Protein AF-A0A970WZT4-F1 (afdb_monomer_lite)

Structure (mmCIF, N/CA/C/O backbone):
data_AF-A0A970WZT4-F1
#
_entry.id   AF-A0A970WZT4-F1
#
loop_
_atom_site.group_PDB
_atom_site.id
_atom_site.type_symbol
_atom_site.label_atom_id
_atom_site.label_alt_id
_atom_site.label_comp_id
_atom_site.label_asym_id
_atom_site.label_entity_id
_atom_site.label_seq_id
_atom_site.pdbx_PDB_ins_code
_atom_site.Cartn_x
_atom_site.Cartn_y
_atom_site.Cartn_z
_atom_site.occupancy
_atom_site.B_iso_or_equiv
_atom_site.auth_seq_id
_atom_site.auth_comp_id
_atom_site.auth_asym_id
_atom_site.auth_atom_id
_atom_site.pdbx_PDB_model_num
ATOM 1 N N . MET A 1 1 ? -13.833 -12.376 -15.034 1.00 62.00 1 MET A N 1
ATOM 2 C CA . MET A 1 1 ? -13.982 -13.404 -16.096 1.00 62.00 1 MET A CA 1
ATOM 3 C C . MET A 1 1 ? -13.559 -12.923 -17.489 1.00 62.00 1 MET A C 1
ATOM 5 O O . MET A 1 1 ? -12.430 -13.203 -17.853 1.00 62.00 1 MET A O 1
ATOM 9 N N . ILE A 1 2 ? -14.362 -12.172 -18.267 1.00 72.12 2 ILE A N 1
ATOM 10 C CA . ILE A 1 2 ? -13.968 -11.761 -19.646 1.00 72.12 2 ILE A CA 1
ATOM 11 C C . ILE A 1 2 ? -12.696 -10.896 -19.649 1.00 72.12 2 ILE A C 1
ATOM 13 O O . ILE A 1 2 ? -11.808 -11.069 -20.479 1.00 72.12 2 ILE A O 1
ATOM 17 N N . ARG A 1 3 ? -12.575 -9.984 -18.680 1.00 68.38 3 ARG A N 1
ATOM 18 C CA . ARG A 1 3 ? -11.405 -9.102 -18.556 1.00 68.38 3 ARG A CA 1
ATOM 19 C C . ARG A 1 3 ? -10.125 -9.852 -18.177 1.00 68.38 3 ARG A C 1
ATOM 21 O O . ARG A 1 3 ? -9.073 -9.519 -18.709 1.00 68.38 3 ARG A O 1
ATOM 28 N N . ASP A 1 4 ? -10.217 -10.880 -17.338 1.00 68.81 4 ASP A N 1
ATOM 29 C CA . ASP A 1 4 ? -9.063 -11.721 -16.986 1.00 68.81 4 ASP A CA 1
ATOM 30 C C . ASP A 1 4 ? -8.571 -12.511 -18.190 1.00 68.81 4 ASP A C 1
ATOM 32 O O . ASP A 1 4 ? -7.369 -12.615 -18.409 1.00 68.81 4 ASP A O 1
ATOM 36 N N . ILE A 1 5 ? -9.497 -12.998 -19.020 1.00 75.88 5 ILE A N 1
ATOM 37 C CA . ILE A 1 5 ? -9.166 -13.674 -20.277 1.00 75.88 5 ILE A CA 1
ATOM 38 C C . ILE A 1 5 ? -8.404 -12.716 -21.204 1.00 75.88 5 ILE A C 1
ATOM 40 O O . ILE A 1 5 ? -7.358 -13.084 -21.734 1.00 75.88 5 ILE A O 1
ATOM 44 N N . LEU A 1 6 ? -8.861 -11.467 -21.343 1.00 78.50 6 LEU A N 1
ATOM 45 C CA . LEU A 1 6 ? -8.169 -10.447 -22.142 1.00 78.50 6 LEU A CA 1
ATOM 46 C C . LEU A 1 6 ? -6.771 -10.117 -21.595 1.00 78.50 6 LEU A C 1
ATOM 48 O O . LEU A 1 6 ? -5.819 -10.026 -22.369 1.00 78.50 6 LEU A O 1
ATOM 52 N N . LEU A 1 7 ? -6.622 -9.977 -20.273 1.00 75.19 7 LEU A N 1
ATOM 53 C CA . LEU A 1 7 ? -5.317 -9.753 -19.637 1.00 75.19 7 LEU A CA 1
ATOM 54 C C . LEU A 1 7 ? -4.379 -10.948 -19.839 1.00 75.19 7 LEU A C 1
ATOM 56 O O . LEU A 1 7 ? -3.198 -10.759 -20.121 1.00 75.19 7 LEU A O 1
ATOM 60 N N . ARG A 1 8 ? -4.909 -12.173 -19.791 1.00 73.06 8 ARG A N 1
ATOM 61 C CA . ARG A 1 8 ? -4.156 -13.408 -20.034 1.00 73.06 8 ARG A CA 1
ATOM 62 C C . ARG A 1 8 ? -3.686 -13.533 -21.482 1.00 73.06 8 ARG A C 1
ATOM 64 O O . ARG A 1 8 ? -2.555 -13.946 -21.718 1.00 73.06 8 ARG A O 1
ATOM 71 N N . ILE A 1 9 ? -4.515 -13.129 -22.446 1.00 77.38 9 ILE A N 1
ATOM 72 C CA . ILE A 1 9 ? -4.131 -13.062 -23.864 1.00 77.38 9 ILE A CA 1
ATOM 73 C C . ILE A 1 9 ? -3.059 -11.985 -24.069 1.00 77.38 9 ILE A C 1
ATOM 75 O O . ILE A 1 9 ? -2.051 -12.244 -24.720 1.00 77.38 9 ILE A O 1
ATOM 79 N N . ARG A 1 10 ? -3.215 -10.802 -23.456 1.00 77.62 10 ARG A N 1
ATOM 80 C CA . ARG A 1 10 ? -2.201 -9.733 -23.491 1.00 77.62 10 ARG A CA 1
ATOM 81 C C . ARG A 1 10 ? -0.867 -10.194 -22.899 1.00 77.62 10 ARG A C 1
ATOM 83 O O . ARG A 1 10 ? 0.187 -9.872 -23.434 1.00 77.62 10 ARG A O 1
ATOM 90 N N . LEU A 1 11 ? -0.893 -11.000 -21.840 1.00 77.75 11 LEU A N 1
ATOM 91 C CA . LEU A 1 11 ? 0.312 -11.586 -21.256 1.00 77.75 11 LEU A CA 1
ATOM 92 C C . LEU A 1 11 ? 1.062 -12.504 -22.220 1.00 77.75 11 LEU A C 1
ATOM 94 O O . LEU A 1 11 ? 2.237 -12.745 -21.994 1.00 77.75 11 LEU A O 1
ATOM 98 N N . LEU A 1 12 ? 0.472 -12.993 -23.314 1.00 70.50 12 LEU A N 1
ATOM 99 C CA . LEU A 1 12 ? 1.215 -13.760 -24.319 1.00 70.50 12 LEU A CA 1
ATOM 100 C C . LEU A 1 12 ? 2.211 -12.891 -25.106 1.00 70.50 12 LEU A C 1
ATOM 102 O O . LEU A 1 12 ? 3.246 -13.412 -25.519 1.00 70.50 12 LEU A O 1
ATOM 106 N N . THR A 1 13 ? 1.973 -11.583 -25.222 1.00 73.50 13 THR A N 1
ATOM 107 C CA . THR A 1 13 ? 2.796 -10.657 -26.020 1.00 73.50 13 THR A CA 1
ATOM 108 C C . THR A 1 13 ? 3.711 -9.749 -25.192 1.00 73.50 13 THR A C 1
ATOM 110 O O . THR A 1 13 ? 4.660 -9.186 -25.734 1.00 73.50 13 THR A O 1
ATOM 113 N N . VAL A 1 14 ? 3.477 -9.616 -23.882 1.00 75.50 14 VAL A N 1
ATOM 114 C CA . VAL A 1 14 ? 4.285 -8.769 -22.984 1.00 75.50 14 VAL A CA 1
ATOM 115 C C . VAL A 1 14 ? 5.670 -9.380 -22.724 1.00 75.50 14 VAL A C 1
ATOM 117 O O . VAL A 1 14 ? 5.798 -10.567 -22.428 1.00 75.50 14 VAL A O 1
ATOM 120 N N . LYS A 1 15 ? 6.723 -8.559 -22.812 1.00 66.38 15 LYS A N 1
ATOM 121 C CA . LYS A 1 15 ? 8.093 -8.903 -22.388 1.00 66.38 15 LYS A CA 1
ATOM 122 C C . LYS A 1 15 ? 8.175 -8.805 -20.852 1.00 66.38 15 LYS A C 1
ATOM 124 O O . LYS A 1 15 ? 7.590 -7.885 -20.301 1.00 66.38 15 LYS A O 1
ATOM 129 N N . GLN A 1 16 ? 8.902 -9.706 -20.178 1.00 73.44 16 GLN A N 1
ATOM 130 C CA . GLN A 1 16 ? 8.997 -9.794 -18.699 1.00 73.44 16 GLN A CA 1
ATOM 131 C C . GLN A 1 16 ? 7.658 -10.113 -17.998 1.00 73.44 16 GLN A C 1
ATOM 133 O O . GLN A 1 16 ? 7.058 -9.284 -17.324 1.00 73.44 16 GLN A O 1
ATOM 138 N N . LYS A 1 17 ? 7.172 -11.349 -18.166 1.00 79.69 17 LYS A N 1
ATOM 139 C CA . LYS A 1 17 ? 5.876 -11.811 -17.624 1.00 79.69 17 LYS A CA 1
ATOM 140 C C . LYS A 1 17 ? 5.951 -12.296 -16.175 1.00 79.69 17 LYS A C 1
ATOM 142 O O . LYS A 1 17 ? 4.911 -12.409 -15.533 1.00 79.69 17 LYS A O 1
ATOM 147 N N . GLU A 1 18 ? 7.155 -12.581 -15.677 1.00 83.94 18 GLU A N 1
ATOM 148 C CA . GLU A 1 18 ? 7.390 -13.155 -14.344 1.00 83.94 18 GLU A CA 1
ATOM 149 C C . GLU A 1 18 ? 6.673 -12.394 -13.216 1.00 83.94 18 GLU A C 1
ATOM 151 O O . GLU A 1 18 ? 5.967 -13.044 -12.441 1.00 83.94 18 GLU A O 1
ATOM 156 N N . PRO A 1 19 ? 6.722 -11.042 -13.148 1.00 84.06 19 PRO A N 1
ATOM 157 C CA . PRO A 1 19 ? 6.039 -10.304 -12.085 1.00 84.06 19 PRO A CA 1
ATOM 158 C C . PRO A 1 19 ? 4.526 -10.546 -12.092 1.00 84.06 19 PRO A C 1
ATOM 160 O O . PRO A 1 19 ? 3.924 -10.798 -11.053 1.00 84.06 19 PRO A O 1
ATOM 163 N N . TYR A 1 20 ? 3.901 -10.557 -13.272 1.00 86.81 20 TYR A N 1
ATOM 164 C CA . TYR A 1 20 ? 2.462 -10.790 -13.405 1.00 86.81 20 TYR A CA 1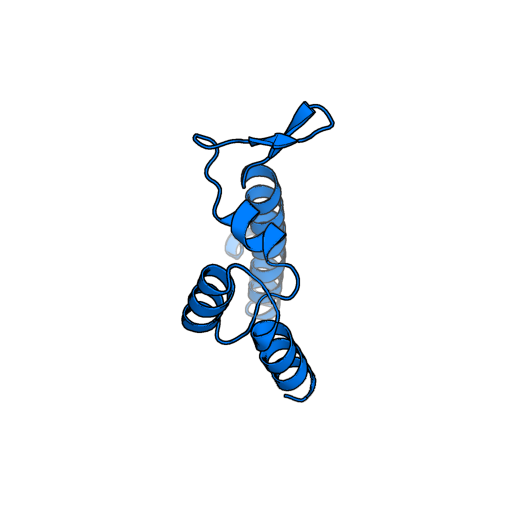
ATOM 165 C C . TYR A 1 20 ? 2.043 -12.189 -12.948 1.00 86.81 20 TYR A C 1
ATOM 167 O O . TYR A 1 20 ? 0.976 -12.339 -12.355 1.00 86.81 20 TYR A O 1
ATOM 175 N N . LEU A 1 21 ? 2.857 -13.210 -13.234 1.00 87.19 21 LEU A N 1
ATOM 176 C CA . LEU A 1 21 ? 2.590 -14.582 -12.800 1.00 87.19 21 LEU A CA 1
ATOM 177 C C . L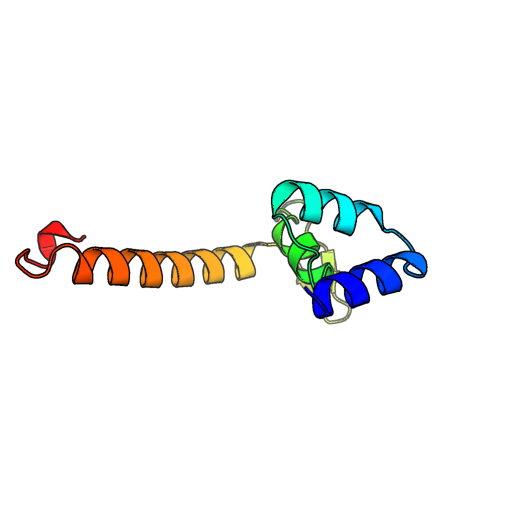EU A 1 21 ? 2.715 -14.713 -11.279 1.00 87.19 21 LEU A C 1
ATOM 179 O O . LEU A 1 21 ? 1.844 -15.315 -10.653 1.00 87.19 21 LEU A O 1
ATOM 183 N N . LEU A 1 22 ? 3.750 -14.101 -10.695 1.00 90.06 22 LEU A N 1
ATOM 184 C CA . LEU A 1 22 ? 3.980 -14.097 -9.251 1.00 90.06 22 LEU A CA 1
ATOM 185 C C . LEU A 1 22 ? 2.874 -13.350 -8.495 1.00 90.06 22 LEU A C 1
ATOM 187 O O . LEU A 1 22 ? 2.354 -13.847 -7.502 1.00 90.06 22 LEU A O 1
ATOM 191 N N . PHE A 1 23 ? 2.438 -12.189 -8.980 1.00 91.19 23 PHE A N 1
ATOM 192 C CA . PHE A 1 23 ? 1.318 -11.493 -8.348 1.00 91.19 23 PHE A CA 1
ATOM 193 C C . PHE A 1 23 ? 0.004 -12.250 -8.496 1.00 91.19 23 PHE A C 1
ATOM 195 O O . PHE A 1 23 ? -0.781 -12.282 -7.555 1.00 91.19 23 PHE A O 1
ATOM 202 N N . HIS A 1 24 ? -0.235 -12.899 -9.635 1.00 90.75 24 HIS A N 1
ATOM 203 C CA . HIS A 1 24 ? -1.437 -13.706 -9.799 1.00 90.75 24 HIS A CA 1
ATOM 204 C C . HIS A 1 24 ? -1.468 -14.902 -8.842 1.00 90.75 24 HIS A C 1
ATOM 206 O O . HIS A 1 24 ? -2.540 -15.236 -8.342 1.00 90.75 24 HIS A O 1
ATOM 212 N N . SER A 1 25 ? -0.331 -15.550 -8.566 1.00 92.06 25 SER A N 1
ATOM 213 C CA . SER A 1 25 ? -0.301 -16.672 -7.618 1.00 92.06 25 SER A CA 1
ATOM 214 C C . SER A 1 25 ? -0.609 -16.236 -6.183 1.00 92.06 25 SER A C 1
ATOM 216 O O . SER A 1 25 ? -1.231 -16.998 -5.450 1.00 92.06 25 SER A O 1
ATOM 218 N N . ILE A 1 26 ? -0.232 -15.012 -5.805 1.00 92.38 26 ILE A N 1
ATOM 219 C CA . ILE A 1 26 ? -0.462 -14.458 -4.463 1.00 92.38 26 ILE A CA 1
ATOM 220 C C . ILE A 1 26 ? -1.868 -13.854 -4.327 1.00 92.38 26 ILE A C 1
ATOM 222 O O . ILE A 1 26 ? -2.545 -14.071 -3.328 1.00 92.38 26 ILE A O 1
ATOM 226 N N . LEU A 1 27 ? -2.310 -13.082 -5.321 1.00 91.50 27 LEU A N 1
ATOM 227 C CA . LEU A 1 27 ? -3.525 -12.263 -5.243 1.00 91.50 27 LEU A CA 1
ATOM 228 C C . LEU A 1 27 ? -4.760 -12.944 -5.844 1.00 91.50 27 LEU A C 1
ATOM 230 O O . LEU A 1 27 ? -5.881 -12.501 -5.609 1.00 91.50 27 LEU A O 1
ATOM 234 N N . GLY A 1 28 ? -4.567 -13.976 -6.669 1.00 90.56 28 GLY A N 1
ATOM 235 C CA . GLY A 1 28 ? -5.643 -14.646 -7.403 1.00 90.56 28 GLY A CA 1
ATOM 236 C C . GLY A 1 28 ? -6.155 -13.881 -8.630 1.00 90.56 28 GLY A C 1
ATOM 237 O O . GLY A 1 28 ? -7.142 -14.294 -9.236 1.00 90.56 28 GLY A O 1
ATOM 238 N N . PHE A 1 29 ? -5.510 -12.774 -9.014 1.00 90.00 29 PHE A N 1
ATOM 239 C CA . PHE A 1 29 ? -5.839 -12.000 -10.214 1.00 90.00 29 PHE A CA 1
ATOM 240 C C . PHE A 1 29 ? -4.602 -11.317 -10.809 1.00 90.00 29 PHE A C 1
ATOM 242 O O . PHE A 1 29 ? -3.593 -11.120 -10.135 1.00 90.00 29 PHE A O 1
ATOM 249 N N . TYR A 1 30 ? -4.675 -10.932 -12.087 1.00 87.69 30 TYR A N 1
ATOM 250 C CA . TYR A 1 30 ? -3.581 -10.220 -12.752 1.00 87.69 30 TYR A CA 1
ATOM 251 C C . TYR A 1 30 ? -3.635 -8.714 -12.454 1.00 87.69 30 TYR A C 1
ATOM 253 O O . TYR A 1 30 ? -4.650 -8.077 -12.764 1.00 87.69 30 TYR A O 1
ATOM 261 N N . PRO A 1 31 ? -2.549 -8.111 -11.929 1.00 88.56 31 PRO A N 1
ATOM 262 C CA . PRO A 1 31 ? -2.433 -6.664 -11.806 1.00 88.56 31 PRO A CA 1
ATOM 263 C C . PRO A 1 31 ? -2.727 -5.944 -13.121 1.00 88.56 31 PRO A C 1
ATOM 265 O O . PRO A 1 31 ? -2.173 -6.282 -14.168 1.00 88.56 31 PRO A O 1
ATOM 268 N N . ARG A 1 32 ? -3.575 -4.910 -13.079 1.00 85.81 32 ARG A N 1
ATOM 269 C CA . ARG A 1 32 ? -3.845 -4.082 -14.267 1.00 85.81 32 ARG A CA 1
ATOM 270 C C . ARG A 1 32 ? -2.672 -3.160 -14.605 1.00 85.81 32 ARG A C 1
ATOM 272 O O . ARG A 1 32 ? -2.381 -2.957 -15.781 1.00 85.81 32 ARG A O 1
ATOM 279 N N . HIS A 1 33 ? -2.036 -2.611 -13.573 1.00 89.31 33 HIS A N 1
ATOM 280 C CA . HIS A 1 33 ? -0.894 -1.705 -13.662 1.00 89.31 33 HIS A CA 1
ATOM 281 C C . HIS A 1 33 ? 0.249 -2.298 -12.844 1.00 89.31 33 HIS A C 1
ATOM 283 O O . HIS A 1 33 ? 0.322 -2.061 -11.641 1.00 89.31 33 HIS A O 1
ATOM 289 N N . ILE A 1 34 ? 1.094 -3.114 -13.479 1.00 90.56 34 ILE A N 1
ATOM 290 C CA . ILE A 1 34 ? 2.182 -3.822 -12.788 1.00 90.56 34 ILE A CA 1
ATOM 291 C C . ILE A 1 34 ? 3.148 -2.864 -12.091 1.00 90.56 34 ILE A C 1
ATOM 293 O O . ILE A 1 34 ? 3.582 -3.147 -10.981 1.00 90.56 34 ILE A O 1
ATOM 297 N N . ASP A 1 35 ? 3.373 -1.690 -12.680 1.00 91.31 35 ASP A N 1
ATOM 298 C CA . ASP A 1 35 ? 4.290 -0.672 -12.167 1.00 91.31 35 ASP A CA 1
ATOM 299 C C . ASP A 1 35 ? 3.914 -0.222 -10.746 1.00 91.31 35 ASP A C 1
ATOM 301 O O . ASP A 1 35 ? 4.788 0.020 -9.918 1.00 91.31 35 ASP A O 1
ATOM 305 N N . LEU A 1 36 ? 2.613 -0.171 -10.423 1.00 93.50 36 LEU A N 1
ATOM 306 C CA . LEU A 1 36 ? 2.139 0.165 -9.075 1.00 93.50 36 LEU A CA 1
ATOM 307 C C . LEU A 1 36 ? 2.462 -0.935 -8.062 1.00 93.50 36 LEU A C 1
ATOM 309 O O . LEU A 1 36 ? 2.778 -0.637 -6.915 1.00 93.50 36 LEU A O 1
ATOM 313 N N . TYR A 1 37 ? 2.399 -2.197 -8.480 1.00 93.81 37 TYR A N 1
ATOM 314 C CA . TYR A 1 37 ? 2.710 -3.339 -7.623 1.00 93.81 37 TYR A CA 1
ATOM 315 C C . TYR A 1 37 ? 4.220 -3.478 -7.417 1.00 93.81 37 TYR A C 1
ATOM 317 O O . TYR A 1 37 ? 4.675 -3.734 -6.305 1.00 93.81 37 TYR A O 1
ATOM 325 N N . GLU A 1 38 ? 5.011 -3.237 -8.461 1.00 92.56 38 GLU A N 1
ATOM 326 C CA . GLU A 1 38 ? 6.466 -3.149 -8.343 1.00 92.56 38 GLU A CA 1
ATOM 327 C C . GLU A 1 38 ? 6.897 -1.967 -7.470 1.00 92.56 38 GLU A C 1
ATOM 329 O O . GLU A 1 38 ? 7.837 -2.091 -6.688 1.00 92.56 38 GLU A O 1
ATOM 334 N N . LEU A 1 39 ? 6.210 -0.824 -7.566 1.00 94.81 39 LEU A N 1
ATOM 335 C CA . LEU A 1 39 ? 6.437 0.315 -6.680 1.00 94.81 39 LEU A CA 1
ATOM 336 C C . LEU A 1 39 ? 6.054 -0.012 -5.231 1.00 94.81 39 LEU A C 1
ATOM 338 O O . LEU A 1 39 ? 6.810 0.325 -4.326 1.00 94.81 39 LEU A O 1
ATOM 342 N N . ALA A 1 40 ? 4.937 -0.710 -5.011 1.00 95.12 40 ALA A N 1
ATOM 343 C CA . ALA A 1 40 ? 4.499 -1.135 -3.682 1.00 95.12 40 ALA A CA 1
ATOM 344 C C . ALA A 1 40 ? 5.493 -2.094 -3.005 1.00 95.12 40 ALA A C 1
ATOM 346 O O . ALA A 1 40 ? 5.674 -2.024 -1.793 1.00 95.12 40 ALA A O 1
ATOM 347 N N . LEU A 1 41 ? 6.176 -2.953 -3.773 1.00 93.50 41 LEU A N 1
ATOM 348 C CA . LEU A 1 41 ? 7.224 -3.846 -3.256 1.00 93.50 41 LEU A CA 1
ATOM 349 C C . LEU A 1 41 ? 8.617 -3.198 -3.178 1.00 93.50 41 LEU A C 1
ATOM 351 O O . LEU A 1 41 ? 9.568 -3.830 -2.711 1.00 93.50 41 LEU A O 1
ATOM 355 N N . ARG A 1 42 ? 8.780 -1.949 -3.627 1.00 94.88 42 ARG A N 1
ATOM 356 C CA . A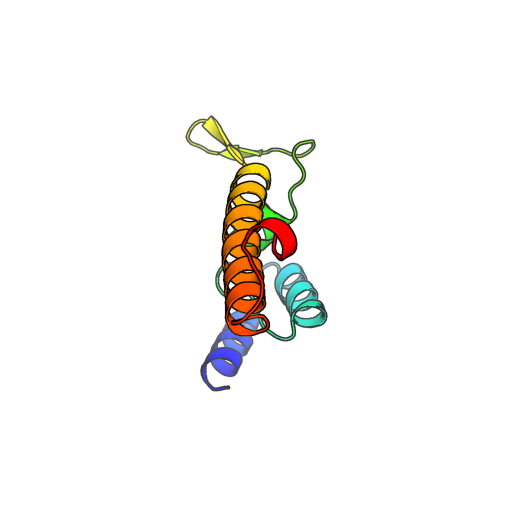RG A 1 42 ? 10.076 -1.262 -3.618 1.00 94.88 42 ARG A CA 1
ATOM 357 C C . ARG A 1 42 ? 10.322 -0.589 -2.276 1.00 94.88 42 ARG A C 1
ATOM 359 O O . ARG A 1 42 ? 9.872 0.529 -2.039 1.00 94.88 42 ARG A O 1
ATOM 366 N N . HIS A 1 43 ? 11.108 -1.252 -1.435 1.00 96.19 43 HIS A N 1
ATOM 367 C CA . HIS A 1 43 ? 11.547 -0.700 -0.157 1.00 96.19 43 HIS A CA 1
ATOM 368 C C . HIS A 1 43 ? 12.388 0.578 -0.340 1.00 96.19 43 HIS A C 1
ATOM 370 O O . HIS A 1 43 ? 13.167 0.696 -1.290 1.00 96.19 43 HIS A O 1
ATOM 376 N N . LYS A 1 44 ? 12.298 1.511 0.617 1.00 92.50 44 LYS A N 1
ATOM 377 C CA . LYS A 1 44 ? 13.012 2.803 0.604 1.00 92.50 44 LYS A CA 1
ATOM 378 C C . LYS A 1 44 ? 14.531 2.707 0.411 1.00 92.50 44 LYS A C 1
ATOM 380 O O . LYS A 1 44 ? 15.134 3.608 -0.166 1.00 92.50 44 LYS A O 1
ATOM 385 N N . SER A 1 45 ? 15.169 1.614 0.833 1.00 93.56 45 SER A N 1
ATOM 386 C CA . SER A 1 45 ? 16.611 1.397 0.607 1.00 93.56 45 SER A CA 1
ATOM 387 C C . SER A 1 45 ? 16.980 1.236 -0.871 1.00 93.56 45 SER A C 1
ATOM 389 O O . SER A 1 45 ? 18.136 1.413 -1.234 1.00 93.56 45 SER A O 1
ATOM 391 N N . THR A 1 46 ? 16.014 0.886 -1.718 1.00 94.06 46 THR A N 1
ATOM 392 C CA . THR A 1 46 ? 16.194 0.612 -3.152 1.00 94.06 46 THR A CA 1
ATOM 393 C C . THR A 1 46 ? 15.419 1.634 -3.983 1.00 94.06 46 THR A C 1
ATOM 395 O O . THR A 1 46 ? 14.856 1.333 -5.035 1.00 94.06 46 THR A O 1
ATOM 398 N N . SER A 1 47 ? 15.356 2.862 -3.474 1.00 91.88 47 SER A N 1
ATOM 399 C CA . SER A 1 47 ? 14.670 3.961 -4.134 1.00 91.88 47 SER A CA 1
ATOM 400 C C . SER A 1 47 ? 15.286 4.266 -5.498 1.00 91.88 47 SER A C 1
ATOM 402 O O . SER A 1 47 ? 16.507 4.349 -5.630 1.00 91.88 47 SER A O 1
ATOM 404 N N . ILE A 1 48 ? 14.438 4.489 -6.502 1.00 91.81 48 ILE A N 1
ATOM 405 C CA . ILE A 1 48 ? 14.866 4.881 -7.851 1.00 91.81 48 ILE A CA 1
ATOM 406 C C . ILE A 1 48 ? 14.477 6.335 -8.085 1.00 91.81 48 ILE A C 1
ATOM 408 O O . ILE A 1 48 ? 13.438 6.788 -7.615 1.00 91.81 48 ILE A O 1
ATOM 412 N N . ARG A 1 49 ? 15.305 7.081 -8.813 1.00 91.94 49 ARG A N 1
ATOM 413 C CA . ARG A 1 49 ? 14.985 8.453 -9.198 1.00 91.94 49 ARG A CA 1
ATOM 414 C C . ARG A 1 49 ? 14.228 8.454 -10.527 1.00 91.94 49 ARG A C 1
ATOM 416 O O . ARG A 1 49 ? 14.714 7.880 -11.497 1.00 91.94 49 ARG A O 1
ATOM 423 N N . SER A 1 50 ? 13.050 9.072 -10.549 1.00 90.25 50 SER A N 1
ATOM 424 C CA . SER A 1 50 ? 12.299 9.345 -11.780 1.00 90.25 50 SER A CA 1
ATOM 425 C C . SER A 1 50 ? 13.050 10.347 -12.666 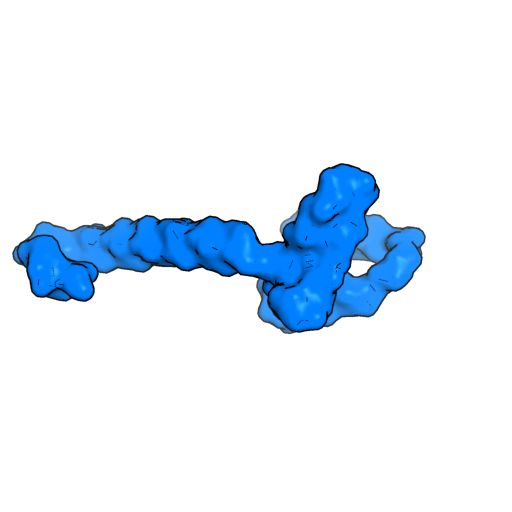1.00 90.25 50 SER A C 1
ATOM 427 O O . SER A 1 50 ? 13.937 11.056 -12.182 1.00 90.25 50 SER A O 1
ATOM 429 N N . GLU A 1 51 ? 12.646 10.463 -13.932 1.00 89.25 51 GLU A N 1
ATOM 430 C CA . GLU A 1 51 ? 13.137 11.489 -14.867 1.00 89.25 51 GLU A CA 1
ATOM 431 C C . GLU A 1 51 ? 12.934 12.908 -14.308 1.00 89.25 51 GLU A C 1
ATOM 433 O O . GLU A 1 51 ? 13.825 13.748 -14.404 1.00 89.25 51 GLU A O 1
ATOM 438 N N . ASP A 1 52 ? 11.832 13.130 -13.586 1.00 89.88 52 ASP A N 1
ATOM 439 C CA . ASP A 1 52 ? 11.515 14.396 -12.906 1.00 89.88 52 ASP A CA 1
ATOM 440 C C . ASP A 1 52 ? 12.284 14.606 -11.586 1.00 89.88 52 ASP A C 1
ATOM 442 O O . ASP A 1 52 ? 11.995 15.514 -10.807 1.00 89.88 52 ASP A O 1
ATOM 446 N N . GLY A 1 53 ? 13.234 13.727 -11.258 1.00 89.12 53 GLY A N 1
ATOM 447 C CA . GLY A 1 53 ? 14.044 13.824 -10.045 1.00 89.12 53 GLY A CA 1
ATOM 448 C C . GLY A 1 53 ? 13.366 13.326 -8.763 1.00 89.12 53 GLY A C 1
ATOM 449 O O . GLY A 1 53 ? 14.018 13.338 -7.714 1.00 89.12 53 GLY A O 1
ATOM 450 N N . ILE A 1 54 ? 12.111 12.867 -8.838 1.00 89.38 54 ILE A N 1
ATOM 451 C CA . ILE A 1 54 ? 11.315 12.353 -7.710 1.00 89.38 54 ILE A CA 1
ATOM 452 C C . ILE A 1 54 ? 11.835 10.983 -7.266 1.00 89.38 54 ILE A C 1
ATOM 454 O O . ILE A 1 54 ? 12.121 10.119 -8.094 1.00 89.38 54 ILE A O 1
ATOM 458 N N . LEU A 1 55 ? 11.920 10.769 -5.952 1.00 90.94 55 LEU A N 1
ATOM 459 C CA . LEU A 1 55 ? 12.284 9.481 -5.372 1.00 90.94 55 LEU A CA 1
ATOM 460 C C . LEU A 1 55 ? 11.078 8.522 -5.391 1.00 90.94 55 LEU A C 1
ATOM 462 O O . LEU A 1 55 ? 10.034 8.816 -4.811 1.00 90.94 55 LEU A O 1
ATOM 466 N N . LEU A 1 56 ? 11.218 7.389 -6.078 1.00 93.56 56 LEU A N 1
ATOM 467 C CA . LEU A 1 56 ? 10.188 6.366 -6.240 1.00 93.56 56 LEU A CA 1
ATOM 468 C C . LEU A 1 56 ? 10.458 5.184 -5.302 1.00 93.56 56 LEU A C 1
ATOM 470 O O . LEU A 1 56 ? 11.409 4.420 -5.496 1.00 93.56 56 LEU A O 1
ATOM 474 N N . ASN A 1 57 ? 9.593 5.034 -4.302 1.00 95.25 57 ASN A N 1
ATOM 475 C CA . ASN A 1 57 ? 9.551 3.923 -3.358 1.00 95.25 57 ASN A CA 1
ATOM 476 C C . ASN A 1 57 ? 8.101 3.683 -2.881 1.00 95.25 57 ASN A C 1
ATOM 478 O O . ASN A 1 57 ? 7.164 4.348 -3.336 1.00 95.25 57 ASN A O 1
ATOM 482 N N . ASN A 1 58 ? 7.921 2.728 -1.974 1.00 96.94 58 ASN A N 1
ATOM 483 C CA . ASN A 1 58 ? 6.618 2.326 -1.461 1.00 96.94 58 ASN A CA 1
ATOM 484 C C . ASN A 1 58 ? 5.991 3.291 -0.433 1.00 96.94 58 ASN A C 1
ATOM 486 O O . ASN A 1 58 ? 4.798 3.166 -0.183 1.00 96.94 58 ASN A O 1
ATOM 490 N N . GLU A 1 59 ? 6.722 4.255 0.140 1.00 96.06 59 GLU A N 1
ATOM 491 C CA . GLU A 1 59 ? 6.287 5.010 1.336 1.00 96.06 59 GLU A CA 1
ATOM 492 C C . GLU A 1 59 ? 4.966 5.767 1.118 1.00 96.06 59 GLU A C 1
ATOM 494 O O . GLU A 1 59 ? 4.093 5.799 1.983 1.00 96.06 59 GLU A O 1
ATOM 499 N N . ARG A 1 60 ? 4.763 6.339 -0.076 1.00 95.62 60 ARG A N 1
ATOM 500 C CA . ARG A 1 60 ? 3.507 7.036 -0.413 1.00 95.62 60 ARG A CA 1
ATOM 501 C C . ARG A 1 60 ? 2.321 6.083 -0.558 1.00 95.62 60 ARG A C 1
ATOM 503 O O . ARG A 1 60 ? 1.199 6.456 -0.226 1.00 95.62 60 ARG A O 1
ATOM 510 N N . LEU A 1 61 ? 2.562 4.886 -1.097 1.00 96.69 61 LEU A N 1
ATOM 511 C CA . LEU A 1 61 ? 1.532 3.856 -1.236 1.00 96.69 61 LEU A CA 1
ATOM 512 C C . LEU A 1 61 ? 1.204 3.230 0.119 1.00 96.69 61 LEU A C 1
ATOM 514 O O . LEU A 1 61 ? 0.040 2.960 0.380 1.00 96.69 61 LEU A O 1
ATOM 518 N N . GLU A 1 62 ? 2.207 3.053 0.978 1.00 97.19 62 GLU A N 1
ATOM 519 C CA . GLU A 1 62 ? 2.052 2.604 2.361 1.00 97.19 62 GLU A CA 1
ATOM 520 C C . GLU A 1 62 ? 1.189 3.582 3.159 1.00 97.19 62 GLU A C 1
ATOM 522 O O . GLU A 1 62 ? 0.174 3.175 3.714 1.00 97.19 62 GLU A O 1
ATOM 527 N N . PHE A 1 63 ? 1.509 4.880 3.116 1.00 97.31 63 PHE A N 1
ATOM 528 C CA . PHE A 1 63 ? 0.715 5.921 3.774 1.00 97.31 63 PHE A CA 1
ATOM 529 C C . PHE A 1 63 ? -0.749 5.930 3.308 1.00 97.31 63 PHE A C 1
ATOM 531 O O . PHE A 1 63 ? -1.674 6.001 4.116 1.00 97.31 63 PHE A O 1
ATOM 538 N N . LEU A 1 64 ? -0.979 5.834 1.993 1.00 97.69 64 LEU A N 1
ATOM 539 C CA . LEU A 1 64 ? -2.334 5.761 1.446 1.00 97.69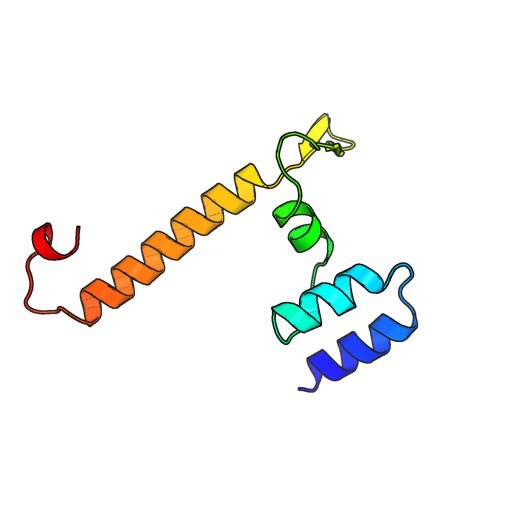 64 LEU A CA 1
ATOM 540 C C . LEU A 1 64 ? -3.050 4.470 1.870 1.00 97.69 64 LEU A C 1
ATOM 542 O O . LEU A 1 64 ? -4.236 4.502 2.190 1.00 97.69 64 LEU A O 1
ATOM 546 N N . GLY A 1 65 ? -2.340 3.343 1.851 1.00 97.50 65 GLY A N 1
ATOM 547 C CA . GLY A 1 65 ? -2.864 2.045 2.256 1.00 97.50 65 GLY A CA 1
ATOM 548 C C . GLY A 1 65 ? -3.313 2.044 3.712 1.00 97.50 65 GLY A C 1
ATOM 549 O O . GLY A 1 65 ? -4.416 1.589 3.995 1.00 97.50 65 GLY A O 1
ATOM 550 N N . ASP A 1 66 ? -2.511 2.620 4.606 1.00 97.75 66 ASP A N 1
ATOM 551 C CA . ASP A 1 66 ? -2.836 2.753 6.027 1.00 97.75 66 ASP A CA 1
ATOM 552 C C . ASP A 1 66 ? -4.099 3.596 6.250 1.00 97.75 66 ASP A C 1
ATOM 554 O O . ASP A 1 66 ? -5.011 3.182 6.966 1.00 97.75 66 ASP A O 1
ATOM 558 N N . ALA A 1 67 ? -4.227 4.724 5.542 1.00 98.00 67 ALA A N 1
ATOM 559 C CA . ALA A 1 67 ? -5.427 5.557 5.603 1.00 98.00 67 ALA A CA 1
ATOM 560 C C . ALA A 1 67 ? -6.683 4.813 5.110 1.00 98.00 67 ALA A C 1
ATOM 562 O O . ALA A 1 67 ? -7.735 4.872 5.747 1.00 98.00 67 ALA A O 1
ATOM 563 N N . VAL A 1 68 ? -6.586 4.083 3.993 1.00 97.94 68 VAL A N 1
ATOM 564 C CA . VAL A 1 68 ? -7.711 3.306 3.443 1.00 97.94 68 VAL A CA 1
ATOM 565 C C . VAL A 1 68 ? -8.107 2.164 4.379 1.00 97.94 68 VAL A C 1
ATOM 567 O O . VAL A 1 68 ? -9.296 1.974 4.639 1.00 97.94 68 VAL A O 1
ATOM 570 N N . LEU A 1 69 ? -7.130 1.415 4.899 1.00 97.38 69 LEU A N 1
ATOM 571 C CA . LEU A 1 69 ? -7.381 0.333 5.850 1.00 97.38 69 LEU A CA 1
ATOM 572 C C . LEU A 1 69 ? -7.999 0.868 7.141 1.00 97.38 69 LEU A C 1
ATOM 574 O O . LEU A 1 69 ? -8.975 0.296 7.614 1.00 97.38 69 LEU A O 1
ATOM 578 N N . SER A 1 70 ? -7.502 1.990 7.659 1.00 96.06 70 SER A N 1
ATOM 579 C CA . SER A 1 70 ? -8.041 2.633 8.860 1.00 96.06 70 SER A CA 1
ATOM 580 C C . SER A 1 70 ? -9.508 3.022 8.690 1.00 96.06 70 SER A C 1
ATOM 582 O O . SER A 1 70 ? -10.320 2.750 9.574 1.00 96.06 70 SER A O 1
ATOM 584 N N . VAL A 1 71 ? -9.875 3.600 7.540 1.00 96.56 71 VAL A N 1
ATOM 585 C CA . VAL A 1 71 ? -11.269 3.966 7.239 1.00 96.56 71 VAL A CA 1
ATOM 586 C C . VAL A 1 71 ? -12.157 2.726 7.152 1.00 96.56 71 VAL A C 1
ATOM 588 O O . VAL A 1 71 ? -13.204 2.691 7.789 1.00 96.56 71 VAL A O 1
ATOM 591 N N . LEU A 1 72 ? -11.738 1.696 6.412 1.00 97.25 72 LEU A N 1
ATOM 592 C CA . LEU A 1 72 ? -12.528 0.471 6.246 1.00 97.25 72 LEU A CA 1
ATOM 593 C C . LEU A 1 72 ? -12.702 -0.297 7.558 1.00 97.25 72 LEU A C 1
ATOM 595 O O . LEU A 1 72 ? -13.797 -0.763 7.856 1.00 97.25 72 LEU A O 1
ATOM 599 N N . VAL A 1 73 ? -11.639 -0.432 8.352 1.00 95.06 73 VAL A N 1
ATOM 600 C CA . VAL A 1 73 ? -11.711 -1.109 9.652 1.00 95.06 73 VAL A CA 1
ATOM 601 C C . VAL A 1 73 ? -12.623 -0.335 10.599 1.00 95.06 73 VAL A C 1
ATOM 603 O O . VAL A 1 73 ? -13.472 -0.943 11.246 1.00 95.06 73 VAL A O 1
ATOM 606 N N . SER A 1 74 ? -12.502 0.994 10.635 1.00 93.56 74 SER A N 1
ATOM 607 C CA . SER A 1 74 ? -13.369 1.845 11.456 1.00 93.56 74 SER A CA 1
ATOM 608 C C . SER A 1 74 ? -14.839 1.722 11.050 1.00 93.56 74 SER A C 1
ATOM 610 O O . SER A 1 74 ? -15.695 1.583 11.918 1.00 93.56 74 SER A O 1
ATOM 612 N N . ASP A 1 75 ? -15.133 1.708 9.747 1.00 93.88 75 ASP A N 1
ATOM 613 C CA . ASP A 1 75 ? -16.490 1.541 9.208 1.00 93.88 75 ASP A CA 1
ATOM 614 C C . ASP A 1 75 ? -17.099 0.183 9.596 1.00 93.88 75 ASP A C 1
ATOM 616 O O . ASP A 1 75 ? -18.213 0.108 10.119 1.00 93.88 75 ASP A O 1
ATOM 620 N N . ILE A 1 76 ? -16.322 -0.897 9.447 1.00 94.56 76 ILE A N 1
ATOM 621 C CA . ILE A 1 76 ? -16.734 -2.247 9.853 1.00 94.56 76 ILE A CA 1
ATOM 622 C C . ILE A 1 76 ? -17.011 -2.302 11.359 1.00 94.56 76 ILE A C 1
ATOM 624 O O . ILE A 1 76 ? -18.031 -2.852 11.774 1.00 94.56 76 ILE A O 1
ATOM 628 N N . LEU A 1 77 ? -16.121 -1.749 12.186 1.00 93.25 77 LEU A N 1
ATOM 629 C CA . LEU A 1 77 ? -16.280 -1.753 13.641 1.00 93.25 77 LEU A CA 1
ATOM 630 C C . LEU A 1 77 ? -17.486 -0.924 14.084 1.00 93.25 77 LEU A C 1
ATOM 632 O O . LEU A 1 77 ? -18.239 -1.369 14.951 1.00 93.25 77 LEU A O 1
ATOM 636 N N . PHE A 1 78 ? -17.70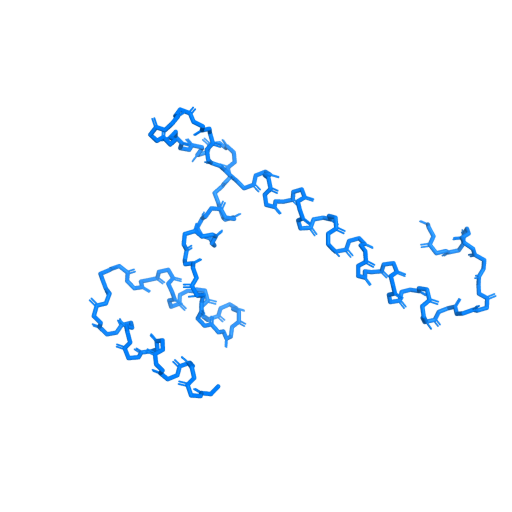1 0.236 13.464 1.00 90.62 78 PHE A N 1
ATOM 637 C CA . PHE A 1 78 ? -18.844 1.100 13.736 1.00 90.62 78 PHE A CA 1
ATOM 638 C C . PHE A 1 78 ? -20.169 0.376 13.472 1.00 90.62 78 PHE A C 1
ATOM 640 O O . PHE A 1 78 ? -21.047 0.357 14.334 1.00 90.62 78 PHE A O 1
ATOM 647 N N . HIS A 1 79 ? -20.286 -0.292 12.322 1.00 91.88 79 HIS A N 1
ATOM 648 C CA . HIS A 1 79 ? -21.485 -1.050 11.967 1.00 91.88 79 HIS A CA 1
ATOM 649 C C . HIS A 1 79 ? -21.643 -2.358 12.750 1.00 91.88 79 HIS A C 1
ATOM 651 O O . HIS A 1 79 ? -22.762 -2.797 12.995 1.00 91.88 79 HIS A O 1
ATOM 657 N N . HIS A 1 80 ? -20.553 -2.997 13.177 1.00 93.56 80 HIS A N 1
ATOM 658 C CA . HIS A 1 80 ? -20.638 -4.229 13.963 1.00 93.56 80 HIS A CA 1
ATOM 659 C C . HIS A 1 80 ? -21.033 -3.976 15.428 1.00 93.56 80 HIS A C 1
ATOM 661 O O . HIS A 1 80 ? -21.636 -4.835 16.073 1.00 93.56 80 HIS A O 1
ATOM 667 N N . PHE A 1 81 ? -20.709 -2.798 15.965 1.00 91.56 81 PHE A N 1
ATOM 668 C CA . PHE A 1 81 ? -20.895 -2.452 17.372 1.00 91.56 81 PHE A CA 1
ATOM 669 C C . PHE A 1 81 ? -21.754 -1.194 17.563 1.00 91.56 81 PHE A C 1
ATOM 671 O O . PHE A 1 81 ? -21.399 -0.303 18.332 1.00 91.56 81 PHE A O 1
ATOM 678 N N . GLU A 1 82 ? -22.937 -1.163 16.946 1.00 84.94 82 GLU A N 1
ATOM 679 C CA . GLU A 1 82 ? -23.849 -0.001 16.919 1.00 84.94 82 GLU A CA 1
ATOM 680 C C . GLU A 1 82 ? -24.212 0.583 18.303 1.00 84.94 82 GLU A C 1
ATOM 682 O O . GLU A 1 82 ? -24.571 1.751 18.427 1.00 84.94 82 GLU A O 1
ATOM 687 N N . THR A 1 83 ? -24.135 -0.223 19.369 1.00 86.25 83 THR A N 1
ATOM 688 C CA . THR A 1 83 ? -24.501 0.178 20.743 1.00 86.25 83 THR A CA 1
ATOM 689 C C . THR A 1 83 ? -23.306 0.545 21.623 1.00 86.25 83 THR A C 1
ATOM 691 O O . THR A 1 83 ? -23.481 0.917 22.790 1.00 86.25 83 THR A O 1
ATOM 694 N N . LYS A 1 84 ? -22.078 0.408 21.114 1.00 85.50 84 LYS A N 1
ATOM 695 C CA . LYS A 1 84 ? -20.858 0.693 21.870 1.00 85.50 84 LYS A CA 1
ATOM 696 C C . LYS A 1 84 ? -20.446 2.146 21.666 1.00 85.50 84 LYS A C 1
ATOM 698 O O . LYS A 1 84 ? -20.656 2.740 20.618 1.00 85.50 84 LYS A O 1
ATOM 703 N N . LYS A 1 85 ? -19.886 2.737 22.719 1.00 83.19 85 LYS A N 1
ATOM 704 C CA . LYS A 1 85 ? -19.386 4.115 22.681 1.00 83.19 85 LYS A CA 1
ATOM 705 C C . LYS A 1 85 ? -18.055 4.162 21.939 1.00 83.19 85 LYS A C 1
ATOM 707 O O . LYS A 1 85 ? -17.316 3.185 21.962 1.00 83.19 85 LYS A O 1
ATOM 712 N N . GLU A 1 86 ? -17.729 5.325 21.388 1.00 76.56 86 GLU A N 1
ATOM 713 C CA . GLU A 1 86 ? -16.490 5.591 20.645 1.00 76.56 86 GLU A CA 1
ATOM 714 C C . GLU A 1 86 ? -15.229 5.066 21.348 1.00 76.56 86 GLU A C 1
ATOM 716 O O . GLU A 1 86 ? -14.457 4.346 20.733 1.00 76.56 86 GLU A O 1
ATOM 721 N N . GLY A 1 87 ? -15.087 5.287 22.661 1.00 80.12 87 GLY A N 1
ATOM 722 C CA . GLY A 1 87 ? -13.927 4.812 23.432 1.00 80.12 87 GLY A CA 1
ATOM 723 C C . GLY A 1 87 ? -13.774 3.286 23.562 1.00 80.12 87 GLY A C 1
ATOM 724 O O . GLY A 1 87 ? -12.821 2.833 24.180 1.00 80.12 87 GLY A O 1
ATOM 725 N N . PHE A 1 88 ? -14.719 2.491 23.051 1.00 79.44 88 PHE A N 1
ATOM 726 C CA . PHE A 1 88 ? -14.586 1.035 22.896 1.00 79.44 88 PHE A CA 1
ATOM 727 C C . PHE A 1 88 ? -14.090 0.642 21.491 1.00 79.44 88 PHE A C 1
ATOM 729 O O . PHE A 1 88 ? -13.623 -0.477 21.307 1.00 79.44 88 PHE A O 1
ATOM 736 N N . LEU A 1 89 ? -14.237 1.531 20.505 1.00 76.06 89 LEU A N 1
ATOM 737 C CA . LEU A 1 89 ? -13.907 1.303 19.093 1.00 76.06 89 LEU A CA 1
ATOM 738 C C . LEU A 1 89 ? -12.524 1.857 18.700 1.00 76.06 89 LEU A C 1
ATOM 740 O O . LEU A 1 89 ? -12.036 1.515 17.625 1.00 76.06 89 LEU A O 1
ATOM 744 N N . THR A 1 90 ? -11.920 2.689 19.555 1.00 72.94 90 THR A N 1
ATOM 745 C CA . THR A 1 90 ? -10.552 3.243 19.466 1.00 72.94 90 THR A CA 1
ATOM 746 C C . THR A 1 90 ? -9.576 2.487 20.351 1.00 72.94 90 THR A C 1
ATOM 748 O O . THR A 1 90 ? -8.450 2.213 19.888 1.00 72.94 90 THR A O 1
#

Foldseek 3Di:
DVVQVVVVVVLVVDDPNVQQVVCCVVPVGGDPDSVLVVLLPFDQVNWDADPVRDTGHNPVVVVVVVVVVVVVLLVVLCVVCVPDDPVVSD

Sequence (90 aa):
MIRDILLRIRLLTVKQKEPYLLFHSILGFYPRHIDLYELALRHKSTSIRSEDGILLNNERLEFLGDAVLSVLVSDILFHHFETKKEGFLT

pLDDT: mean 87.85, std 8.77, range [62.0, 98.0]

Secondary structure (DSSP, 8-state):
-HHHHHHHHHTTT-S--HHHHHHHHHHSS--SSHHHHHHHT--GGG-EE-TTS-EESSHHHHHHHHHHHHHHHHHHHHHHTTTS-HHHH-

Radius of gyration: 18.58 Å; chains: 1; bounding box: 41×31×50 Å